Protein 3A2A (pdb70)

CATH classification: 1.20.5.170

Sequence (164 aa):
RQLLRLKQMNVQLAAKIQHLEFSCSEKEQEIERLNKLLRQHRQLLRLKQMNVQLAAKIQHLEFSCSEKEQEIERLNKLLRQHRQLLRLKQMNVQLAAKIQHLEFSCSEKEQEIERLNKLLRQHRQLLRLKQMNVQLAAKIQHLEFSCSEKEQEIERLNKLLRQH

InterPro domains:
  IPR005821 Ion transport domain [PF00520] (100-216)
  IPR027359 Voltage-dependent channel domain superfamily [G3DSA:1.20.120.350] (91-218)
  IPR031844 Voltage-gated hydrogen channel 1, C-terminal membrane-localisation domain [PF16799] (226-273)
  IPR031846 Voltage-gated hydrogen channel 1 [PTHR46480] (21-272)

Structure (mmCIF, N/CA/C/O backbone):
data_3A2A
#
_entry.id   3A2A
#
_cell.length_a   37.650
_cell.length_b   37.650
_cell.length_c   137.040
_cell.angle_alpha   90.00
_cell.angle_beta   90.00
_cell.angle_gamma   90.00
#
_symmetry.space_group_name_H-M   'P 43'
#
loop_
_entity.id
_entity.type
_entity.pdbx_description
1 polymer 'Voltage-gated hydrogen channel 1'
2 non-polymer 'CHLORIDE ION'
3 water water
#
loop_
_atom_site.group_PDB
_atom_site.id
_atom_site.type_symbol
_atom_site.label_atom_id
_atom_site.label_alt_id
_atom_site.label_comp_id
_atom_site.label_asym_id
_atom_site.label_entity_id
_atom_site.label_seq_id
_atom_site.pdbx_PDB_ins_code
_atom_site.Cartn_x
_atom_site.Cartn_y
_atom_site.Cartn_z
_atom_site.occupancy
_atom_site.B_iso_or_equiv
_atom_site.auth_seq_id
_atom_site.auth_comp_id
_atom_site.auth_asym_id
_atom_site.auth_atom_id
_atom_site.pdbx_PDB_model_num
ATOM 1 N N . ARG A 1 11 ? -12.871 -3.614 11.347 1.00 51.17 226 ARG A N 1
ATOM 2 C CA . ARG A 1 11 ? -13.414 -2.370 11.969 1.00 51.31 226 ARG A CA 1
ATOM 3 C C . ARG A 1 11 ? -12.652 -1.107 11.479 1.00 51.40 226 ARG A C 1
ATOM 4 O O . ARG A 1 11 ? -13.227 -0.239 10.774 1.00 50.25 226 ARG A O 1
ATOM 12 N N . GLN A 1 12 ? -11.358 -1.019 11.795 1.00 50.87 227 GLN A N 1
ATOM 13 C CA . GLN A 1 12 ? -10.448 -0.168 10.986 1.00 50.98 227 GLN A CA 1
ATOM 14 C C . GLN A 1 12 ? -10.168 -0.911 9.650 1.00 49.10 227 GLN A C 1
ATOM 15 O O . GLN A 1 12 ? -9.814 -0.291 8.628 1.00 48.20 227 GLN A O 1
ATOM 21 N N . LEU A 1 13 ? -10.302 -2.238 9.695 1.00 46.32 228 LEU A N 1
ATOM 22 C CA . LEU A 1 13 ? -10.188 -3.103 8.527 1.00 46.33 228 LEU A CA 1
ATOM 23 C C . LEU A 1 13 ? -11.400 -3.015 7.546 1.00 45.59 228 LEU A C 1
ATOM 24 O O . LEU A 1 13 ? -11.270 -3.193 6.319 1.00 43.70 228 LEU A O 1
ATOM 29 N N . LEU A 1 14 ? -12.568 -2.820 8.149 1.00 43.90 229 LEU A N 1
ATOM 30 C CA . LEU A 1 14 ? -13.780 -2.543 7.442 1.00 42.09 229 LEU A CA 1
ATOM 31 C C . LEU A 1 14 ? -13.778 -1.121 6.883 1.00 40.74 229 LEU A C 1
ATOM 32 O O . LEU A 1 14 ? -14.391 -0.851 5.823 1.00 36.18 229 LEU A O 1
ATOM 37 N N . ARG A 1 15 ? -13.177 -0.168 7.610 1.00 40.22 230 ARG A N 1
ATOM 38 C CA . ARG A 1 15 ? -13.201 1.200 7.077 1.00 40.46 230 ARG A CA 1
ATOM 39 C C . ARG A 1 15 ? -12.307 1.365 5.877 1.00 39.57 230 ARG A C 1
ATOM 40 O O . ARG A 1 15 ? -12.582 2.170 4.989 1.00 41.53 230 ARG A O 1
ATOM 48 N N . LEU A 1 16 ? -11.276 0.546 5.831 1.00 38.37 231 LEU A N 1
ATOM 49 C CA . LEU A 1 16 ? -10.265 0.624 4.816 1.00 37.01 231 LEU A CA 1
ATOM 50 C C . LEU A 1 16 ? -10.809 -0.196 3.656 1.00 35.82 231 LEU A C 1
ATOM 51 O O . LEU A 1 16 ? -10.499 0.112 2.514 1.00 30.89 231 LEU A O 1
ATOM 56 N N . LYS A 1 17 ? -11.603 -1.230 3.948 1.00 33.56 232 LYS A N 1
ATOM 57 C CA . LYS A 1 17 ? -12.080 -2.160 2.856 1.00 34.00 232 LYS A CA 1
ATOM 58 C C . LYS A 1 17 ? -13.078 -1.375 2.064 1.00 30.90 232 LYS A C 1
ATOM 59 O O . LYS A 1 17 ? -13.117 -1.430 0.853 1.00 33.05 232 LYS A O 1
ATOM 65 N N . GLN A 1 18 ? -13.841 -0.600 2.785 1.00 29.48 233 GLN A N 1
ATOM 66 C CA . GLN A 1 18 ? -14.802 0.269 2.199 1.00 30.02 233 GLN A CA 1
ATOM 67 C C . GLN A 1 18 ? -14.263 1.469 1.344 1.00 30.14 233 GLN A C 1
ATOM 68 O O . GLN A 1 18 ? -14.796 1.735 0.229 1.00 25.43 233 GLN A O 1
ATOM 74 N N . MET A 1 19 ? -13.301 2.218 1.921 1.00 28.24 234 MET A N 1
ATOM 75 C CA . MET A 1 19 ? -12.544 3.215 1.107 1.00 28.59 234 MET A CA 1
ATOM 76 C C . MET A 1 19 ? -12.004 2.571 -0.151 1.00 26.93 234 MET A C 1
ATOM 77 O O . MET A 1 19 ? -12.164 3.105 -1.216 1.00 26.70 234 MET A O 1
ATOM 82 N N . ASN A 1 20 ? -11.401 1.394 -0.045 1.00 26.76 235 ASN A N 1
ATOM 83 C CA . ASN A 1 20 ? -10.883 0.690 -1.214 1.00 26.03 235 ASN A CA 1
ATOM 84 C C . ASN A 1 20 ? -11.936 0.380 -2.264 1.00 25.62 235 ASN A C 1
ATOM 85 O O . ASN A 1 20 ? -11.679 0.444 -3.488 1.00 25.06 235 ASN A O 1
ATOM 90 N N . VAL A 1 21 ? -13.122 -0.042 -1.800 1.00 25.71 236 VAL A N 1
ATOM 91 C CA . VAL A 1 21 ? -14.245 -0.326 -2.740 1.00 23.23 236 VAL A CA 1
ATOM 92 C C . VAL A 1 21 ? -14.629 0.943 -3.485 1.00 22.68 236 VAL A C 1
ATOM 93 O O . VAL A 1 21 ? -14.868 0.939 -4.704 1.00 23.05 236 VAL A O 1
ATOM 97 N N . GLN A 1 22 ? -14.682 2.038 -2.784 1.00 21.22 237 GLN A N 1
ATOM 98 C CA . GLN A 1 22 ? -15.016 3.276 -3.390 1.00 24.09 237 GLN A CA 1
ATOM 99 C C . GLN A 1 22 ? -14.020 3.766 -4.444 1.00 22.97 237 GLN A C 1
ATOM 100 O O . GLN A 1 22 ? -14.457 4.213 -5.530 1.00 22.46 237 GLN A O 1
ATOM 106 N N . LEU A 1 23 ? -12.742 3.634 -4.163 1.00 20.19 238 LEU A N 1
ATOM 107 C CA . LEU A 1 23 ? -11.674 3.923 -5.128 1.00 24.06 238 LEU A CA 1
ATOM 108 C C . LEU A 1 23 ? -11.754 3.020 -6.383 1.00 24.07 238 LEU A C 1
ATOM 109 O O . LEU A 1 23 ? -11.656 3.529 -7.483 1.00 21.91 238 LEU A O 1
ATOM 114 N N . ALA A 1 24 ? -11.949 1.700 -6.196 1.00 23.69 239 ALA A N 1
ATOM 115 C CA . ALA A 1 24 ? -12.088 0.789 -7.316 1.00 23.79 239 ALA A CA 1
ATOM 116 C C . ALA A 1 24 ? -13.319 1.151 -8.207 1.00 25.22 239 ALA A C 1
ATOM 117 O O . ALA A 1 24 ? -13.222 1.015 -9.436 1.00 26.18 239 ALA A O 1
ATOM 119 N N . ALA A 1 25 ? -14.418 1.568 -7.595 1.00 23.51 240 ALA A N 1
ATOM 120 C CA . ALA A 1 25 ? -15.636 2.074 -8.300 1.00 25.54 240 ALA A CA 1
ATOM 121 C C . ALA A 1 25 ? -15.291 3.359 -9.078 1.00 25.51 240 ALA A C 1
ATOM 122 O O . ALA A 1 25 ? -15.765 3.525 -10.178 1.00 24.69 240 ALA A O 1
ATOM 124 N N . LYS A 1 26 ? -14.480 4.230 -8.496 1.00 23.47 241 LYS A N 1
ATOM 125 C CA . LYS A 1 26 ? -14.120 5.493 -9.169 1.00 24.16 241 LYS A CA 1
ATOM 126 C C . LYS A 1 26 ? -13.288 5.202 -10.368 1.00 23.95 241 LYS A C 1
ATOM 127 O O . LYS A 1 26 ? -13.484 5.807 -11.433 1.00 25.55 241 LYS A O 1
ATOM 133 N N . ILE A 1 27 ? -12.344 4.320 -10.206 1.00 22.48 242 ILE A N 1
ATOM 134 C CA . ILE A 1 27 ? -11.540 3.780 -11.262 1.00 24.53 242 ILE A CA 1
ATOM 135 C C . ILE A 1 27 ? -12.413 3.232 -12.412 1.00 26.96 242 ILE A C 1
ATOM 136 O O . ILE A 1 27 ? -12.141 3.531 -13.596 1.00 25.23 242 ILE A O 1
ATOM 141 N N . GLN A 1 28 ? -13.455 2.473 -12.095 1.00 27.10 243 GLN A N 1
ATOM 142 C CA . GLN A 1 28 ? -14.311 1.932 -13.176 1.00 27.12 243 GLN A CA 1
ATOM 143 C C . GLN A 1 28 ? -14.972 3.039 -13.927 1.00 26.62 243 GLN A C 1
ATOM 144 O O . GLN A 1 28 ? -14.947 3.034 -15.219 1.00 27.05 243 GLN A O 1
ATOM 150 N N . HIS A 1 29 ? -15.513 3.990 -13.176 1.00 23.97 244 HIS A N 1
ATOM 151 C CA . HIS A 1 29 ? -16.060 5.197 -13.706 1.00 25.62 244 HIS A CA 1
ATOM 152 C C . HIS A 1 29 ? -15.110 6.029 -14.591 1.00 27.72 244 HIS A C 1
ATOM 153 O O . HIS A 1 29 ? -15.506 6.458 -15.725 1.00 25.02 244 HIS A O 1
ATOM 160 N N . LEU A 1 30 ? -13.895 6.272 -14.121 1.00 24.57 245 LEU A N 1
ATOM 161 C CA . LEU A 1 30 ? -12.932 7.064 -14.860 1.00 24.16 245 LEU A CA 1
ATOM 162 C C . LEU A 1 30 ? -12.517 6.330 -16.180 1.00 24.15 245 LEU A C 1
ATOM 163 O O . LEU A 1 30 ? -12.200 7.015 -17.202 1.00 24.31 245 LEU A O 1
ATOM 168 N N . GLU A 1 31 ? -12.397 5.000 -16.125 1.00 23.65 246 GLU A N 1
ATOM 169 C CA . GLU A 1 31 ? -12.024 4.225 -17.273 1.00 24.75 246 GLU A CA 1
ATOM 170 C C . GLU A 1 31 ? -13.062 4.365 -18.418 1.00 25.82 246 GLU A C 1
ATOM 171 O O . GLU A 1 31 ? -12.638 4.618 -19.546 1.00 21.72 246 GLU A O 1
ATOM 177 N N . PHE A 1 32 ? -14.375 4.285 -18.115 1.00 23.58 247 PHE A N 1
ATOM 178 C CA . PHE A 1 32 ? -15.406 4.669 -19.105 1.00 25.81 247 PHE A CA 1
ATOM 179 C C . PHE A 1 32 ? -15.343 6.109 -19.558 1.00 26.31 247 PHE A C 1
ATOM 180 O O . PHE A 1 32 ? -15.434 6.420 -20.722 1.00 25.34 247 PHE A O 1
ATOM 188 N N . SER A 1 33 ? -15.225 7.030 -18.622 1.00 27.23 248 SER A N 1
ATOM 189 C CA . SER A 1 33 ? -15.222 8.428 -19.027 1.00 27.41 248 SER A CA 1
ATOM 190 C C . SER A 1 33 ? -14.030 8.839 -19.931 1.00 25.32 248 SER A C 1
ATOM 191 O O . SER A 1 33 ? -14.190 9.621 -20.911 1.00 23.28 248 SER A O 1
ATOM 194 N N . CYS A 1 34 ? -12.845 8.278 -19.642 1.00 23.54 249 CYS A N 1
ATOM 195 C CA . CYS A 1 34 ? -11.675 8.492 -20.475 1.00 24.66 249 CYS A CA 1
ATOM 196 C C . CYS A 1 34 ? -11.844 7.817 -21.878 1.00 24.10 249 CYS A C 1
ATOM 197 O O . CYS A 1 34 ? -11.450 8.410 -22.900 1.00 21.74 249 CYS A O 1
ATOM 200 N N . SER A 1 35 ? -12.449 6.614 -21.917 1.00 23.48 250 SER A N 1
ATOM 201 C CA . SER A 1 35 ? -12.788 5.988 -23.189 1.00 24.57 250 SER A CA 1
ATOM 202 C C . SER A 1 35 ? -13.795 6.795 -23.984 1.00 23.87 250 SER A C 1
ATOM 203 O O . SER A 1 35 ? -13.663 6.871 -25.187 1.00 21.80 250 SER A O 1
ATOM 206 N N . GLU A 1 36 ? -14.815 7.359 -23.333 1.00 23.03 251 GLU A N 1
ATOM 207 C CA . GLU A 1 36 ? -15.755 8.157 -24.109 1.00 25.24 251 GLU A CA 1
ATOM 208 C C . GLU A 1 36 ? -15.121 9.412 -24.681 1.00 23.37 251 GLU A C 1
ATOM 209 O O . GLU A 1 36 ? -15.474 9.812 -25.787 1.00 22.79 251 GLU A O 1
ATOM 215 N N . LYS A 1 37 ? -14.269 10.085 -23.897 1.00 21.46 252 LYS A N 1
ATOM 216 C CA . LYS A 1 37 ? -13.559 11.289 -24.317 1.00 20.92 252 LYS A CA 1
ATOM 217 C C . LYS A 1 37 ? -12.744 10.883 -25.566 1.00 21.83 252 LYS A C 1
ATOM 218 O O . LYS A 1 37 ? -12.640 11.644 -26.532 1.00 20.23 252 LYS A O 1
ATOM 224 N N . GLU A 1 38 ? -12.125 9.706 -25.508 1.00 21.82 253 GLU A N 1
ATOM 225 C CA . GLU A 1 38 ? -11.301 9.271 -26.601 1.00 22.48 253 GLU A CA 1
ATOM 226 C C . GLU A 1 38 ? -12.194 9.083 -27.881 1.00 24.10 253 GLU A C 1
ATOM 227 O O . GLU A 1 38 ? -11.787 9.451 -28.987 1.00 19.50 253 GLU A O 1
ATOM 233 N N . GLN A 1 39 ? -13.386 8.532 -27.703 1.00 25.08 254 GLN A N 1
ATOM 234 C CA . GLN A 1 39 ? -14.325 8.376 -28.847 1.00 26.27 254 GLN A CA 1
ATOM 235 C C . GLN A 1 39 ? -14.796 9.707 -29.394 1.00 26.18 254 GLN A C 1
ATOM 236 O O . GLN A 1 39 ? -14.895 9.843 -30.630 1.00 25.49 254 GLN A O 1
ATOM 242 N N . GLU A 1 40 ? -15.103 10.691 -28.545 1.00 23.13 255 GLU A N 1
ATOM 243 C CA . GLU A 1 40 ? -15.408 12.021 -29.010 1.00 21.78 255 GLU A CA 1
ATOM 244 C C . GLU A 1 40 ? -14.201 12.717 -29.780 1.00 21.67 255 GLU A C 1
ATOM 245 O O . GLU A 1 40 ? -14.402 13.433 -30.756 1.00 20.69 255 GLU A O 1
ATOM 251 N N . ILE A 1 41 ? -12.975 12.518 -29.315 1.00 20.24 256 ILE A N 1
ATOM 252 C CA . ILE A 1 41 ? -11.809 13.146 -29.950 1.00 20.08 256 ILE A CA 1
ATOM 253 C C . ILE A 1 41 ? -11.755 12.591 -31.358 1.00 21.13 256 ILE A C 1
ATOM 254 O O . ILE A 1 41 ? -11.527 13.325 -32.275 1.00 20.38 256 ILE A O 1
ATOM 259 N N . GLU A 1 42 ? -11.849 11.266 -31.498 1.00 21.70 257 GLU A N 1
ATOM 260 C CA . GLU A 1 42 ? -11.771 10.632 -32.863 1.00 22.11 257 GLU A CA 1
ATOM 261 C C . GLU A 1 42 ? -12.872 11.176 -33.815 1.00 23.34 257 GLU A C 1
ATOM 262 O O . GLU A 1 42 ? -12.616 11.345 -35.020 1.00 22.36 257 GLU A O 1
ATOM 268 N N . ARG A 1 43 ? -14.045 11.488 -33.257 1.00 22.03 258 ARG A N 1
ATOM 269 C CA . ARG A 1 43 ? -15.198 12.058 -34.020 1.00 24.52 258 ARG A CA 1
ATOM 270 C C . ARG A 1 43 ? -14.984 13.494 -34.402 1.00 22.22 258 ARG A C 1
ATOM 271 O O . ARG A 1 43 ? -15.255 13.875 -35.564 1.00 23.13 258 ARG A O 1
ATOM 279 N N . LEU A 1 44 ? -14.461 14.302 -33.460 1.00 20.60 259 LEU A N 1
ATOM 280 C CA . LEU A 1 44 ? -14.070 15.704 -33.757 1.00 19.81 259 LEU A CA 1
ATOM 281 C C . LEU A 1 44 ? -12.863 15.742 -34.822 1.00 22.21 259 LEU A C 1
ATOM 282 O O . LEU A 1 44 ? -12.836 16.572 -35.722 1.00 21.69 259 LEU A O 1
ATOM 287 N N . ASN A 1 45 ? -11.870 14.879 -34.664 1.00 20.96 260 ASN A N 1
ATOM 288 C CA . ASN A 1 45 ? -10.759 14.794 -35.645 1.00 23.06 260 ASN A CA 1
ATOM 289 C C . ASN A 1 45 ? -11.288 14.330 -36.999 1.00 23.28 260 ASN A C 1
ATOM 290 O O . ASN A 1 45 ? -10.819 14.796 -38.030 1.00 25.19 260 ASN A O 1
ATOM 295 N N . LYS A 1 46 ? -12.218 13.399 -37.026 1.00 24.91 261 LYS A N 1
ATOM 296 C CA . LYS A 1 46 ? -12.774 12.946 -38.282 1.00 28.80 261 LYS A CA 1
ATOM 297 C C . LYS A 1 46 ? -13.440 14.123 -39.047 1.00 28.92 261 LYS A C 1
ATOM 298 O O . LYS A 1 46 ? -13.286 14.192 -40.304 1.00 28.66 261 LYS A O 1
ATOM 304 N N . LEU A 1 47 ? -14.192 14.963 -38.320 1.00 27.23 262 LEU A N 1
ATOM 305 C CA . LEU A 1 47 ? -14.802 16.192 -38.882 1.00 29.66 262 LEU A CA 1
ATOM 306 C C . LEU A 1 47 ? -13.745 17.166 -39.388 1.00 30.23 262 LEU A C 1
ATOM 307 O O . LEU A 1 47 ? -13.869 17.734 -40.475 1.00 31.48 262 LEU A O 1
ATOM 312 N N . LEU A 1 48 ? -12.729 17.387 -38.594 1.00 30.29 263 LEU A N 1
ATOM 313 C CA . LEU A 1 48 ? -11.635 18.231 -38.984 1.00 33.33 263 LEU A CA 1
ATOM 314 C C . LEU A 1 48 ? -10.946 17.716 -40.258 1.00 34.76 263 LEU A C 1
ATOM 315 O O . LEU A 1 48 ? -10.619 18.517 -41.158 1.00 34.35 263 LEU A O 1
ATOM 320 N N . ARG A 1 49 ? -10.735 16.413 -40.343 1.00 35.87 264 ARG A N 1
ATOM 321 C CA . ARG A 1 49 ? -9.978 15.847 -41.452 1.00 38.36 264 ARG A CA 1
ATOM 322 C C . ARG A 1 49 ? -10.828 15.960 -42.685 1.00 42.47 264 ARG A C 1
ATOM 323 O O . ARG A 1 49 ? -10.330 16.470 -43.714 1.00 43.67 264 ARG A O 1
ATOM 331 N N . GLN A 1 50 ? -12.091 15.522 -42.607 1.00 45.99 265 GLN A N 1
ATOM 332 C CA . GLN A 1 50 ? -13.107 15.730 -43.716 1.00 49.28 265 GLN A CA 1
ATOM 333 C C . GLN A 1 50 ? -13.222 17.172 -44.304 1.00 52.40 265 GLN A C 1
ATOM 334 O O . GLN A 1 50 ? -13.583 17.340 -45.484 1.00 54.95 265 GLN A O 1
ATOM 340 N N . HIS A 1 51 ? -12.930 18.201 -43.489 1.00 54.99 266 HIS A N 1
ATOM 341 C CA . HIS A 1 51 ? -13.135 19.618 -43.854 1.00 56.00 266 HIS A CA 1
ATOM 342 C C . HIS A 1 51 ? -11.895 20.375 -44.354 1.00 56.60 266 HIS A C 1
ATOM 343 O O . HIS A 1 51 ? -10.819 20.395 -43.716 1.00 56.51 266 HIS A O 1
ATOM 350 N N . ARG B 1 11 ? -1.209 -6.487 9.381 1.00 59.98 226 ARG B N 1
ATOM 351 C CA . ARG B 1 11 ? -0.774 -7.449 8.332 1.00 60.79 226 ARG B CA 1
ATOM 352 C C . ARG B 1 11 ? -1.779 -7.360 7.215 1.00 60.55 226 ARG B C 1
ATOM 353 O O . ARG B 1 11 ? -1.405 -7.185 6.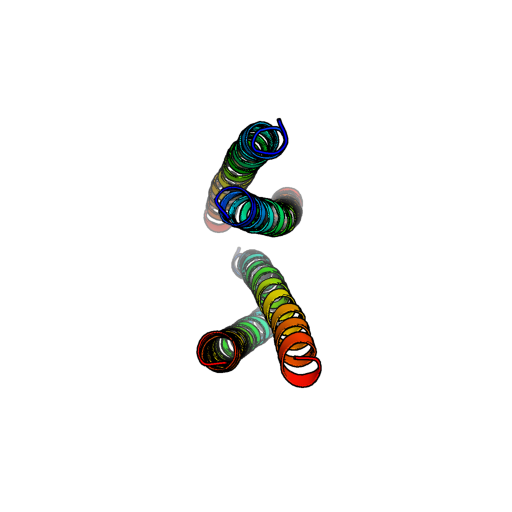062 1.00 60.77 226 ARG B O 1
ATOM 361 N N . GLN B 1 12 ? -3.058 -7.483 7.550 1.00 59.49 227 GLN B N 1
ATOM 362 C CA . GLN B 1 12 ? -4.110 -7.357 6.530 1.00 58.73 227 GLN B CA 1
ATOM 363 C C . GLN B 1 12 ? -4.530 -5.896 6.392 1.00 57.49 227 GLN B C 1
ATOM 364 O O . GLN B 1 12 ? -5.016 -5.481 5.355 1.00 57.68 227 GLN B O 1
ATOM 370 N N . LEU B 1 13 ? -4.339 -5.113 7.442 1.00 55.07 228 LEU B N 1
ATOM 371 C CA . LEU B 1 13 ? -4.692 -3.739 7.378 1.00 54.04 228 LEU B CA 1
ATOM 372 C C . LEU B 1 13 ? -3.769 -2.992 6.381 1.00 53.66 228 LEU B C 1
ATOM 373 O O . LEU B 1 13 ? -3.809 -1.779 6.276 1.00 53.08 228 LEU B O 1
ATOM 378 N N . LEU B 1 14 ? -2.973 -3.700 5.609 1.00 53.09 229 LEU B N 1
ATOM 379 C CA . LEU B 1 14 ? -1.966 -2.947 4.879 1.00 52.07 229 LEU B CA 1
ATOM 380 C C . LEU B 1 14 ? -1.171 -3.563 3.778 1.00 50.85 229 LEU B C 1
ATOM 381 O O . LEU B 1 14 ? -0.343 -2.830 3.233 1.00 51.40 229 LEU B O 1
ATOM 386 N N . ARG B 1 15 ? -1.397 -4.791 3.304 1.00 50.18 230 ARG B N 1
ATOM 387 C CA . ARG B 1 15 ? -2.525 -5.222 2.489 1.00 48.68 230 ARG B CA 1
ATOM 388 C C . ARG B 1 15 ? -3.438 -4.091 2.019 1.00 45.86 230 ARG B C 1
ATOM 389 O O . ARG B 1 15 ? -3.286 -3.657 0.859 1.00 44.90 230 ARG B O 1
ATOM 397 N N . LEU B 1 16 ? -4.369 -3.676 2.889 1.00 42.15 231 LEU B N 1
ATOM 398 C CA . LEU B 1 16 ? -5.428 -2.743 2.519 1.00 40.91 231 LEU B CA 1
ATOM 399 C C . LEU B 1 16 ? -4.851 -1.345 2.333 1.00 39.41 231 LEU B C 1
ATOM 400 O O . LEU B 1 16 ? -5.249 -0.631 1.424 1.00 38.57 231 LEU B O 1
ATOM 405 N N . LYS B 1 17 ? -3.946 -0.947 3.221 1.00 36.77 232 LYS B N 1
A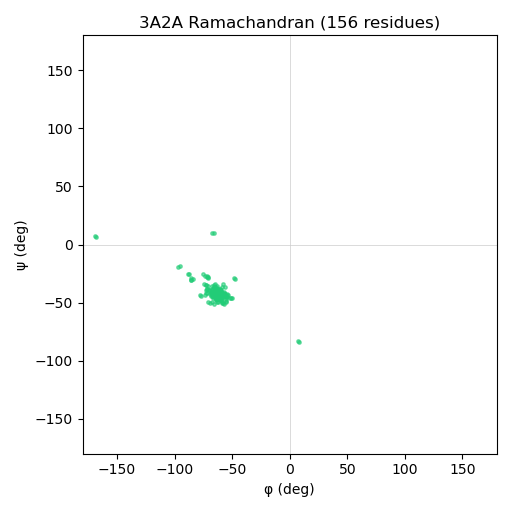TOM 406 C CA . LYS B 1 17 ? -3.224 0.280 3.085 1.00 35.55 232 LYS B CA 1
ATOM 407 C C . LYS B 1 17 ? -2.429 0.309 1.775 1.00 34.23 232 LYS B C 1
ATOM 408 O O . LYS B 1 17 ? -2.515 1.272 1.011 1.00 34.57 232 LYS B O 1
ATOM 414 N N . GLN B 1 18 ? -1.669 -0.736 1.512 1.00 30.76 233 GLN B N 1
ATOM 415 C CA . GLN B 1 18 ? -0.970 -0.832 0.281 1.00 30.90 233 GLN B CA 1
ATOM 416 C C . GLN B 1 18 ? -1.903 -0.704 -0.974 1.00 30.82 233 GLN B C 1
ATOM 417 O O . GLN B 1 18 ? -1.598 -0.007 -2.009 1.00 28.77 233 GLN B O 1
ATOM 423 N N . MET B 1 19 ? -3.015 -1.413 -0.902 1.00 30.54 234 MET B N 1
ATOM 424 C CA . MET B 1 19 ? -3.902 -1.442 -2.029 1.00 29.96 234 MET B CA 1
ATOM 425 C C . MET B 1 19 ? -4.523 -0.077 -2.218 1.00 27.81 234 MET B C 1
ATOM 426 O O . MET B 1 19 ? -4.778 0.314 -3.357 1.00 25.92 234 MET B O 1
ATOM 431 N N . ASN B 1 20 ? -4.801 0.629 -1.120 1.00 27.17 235 ASN B N 1
ATOM 432 C CA . ASN B 1 20 ? -5.357 1.940 -1.150 1.00 26.13 235 ASN B CA 1
ATOM 433 C C . ASN B 1 20 ? -4.422 2.994 -1.855 1.00 26.23 235 ASN B C 1
ATOM 434 O O . ASN B 1 20 ? -4.833 3.880 -2.643 1.00 22.16 235 ASN B O 1
ATOM 439 N N . VAL B 1 21 ? -3.146 2.835 -1.577 1.00 24.84 236 VAL B N 1
ATOM 440 C CA . VAL B 1 21 ? -2.086 3.580 -2.315 1.00 23.83 236 VAL B CA 1
ATOM 441 C C . VAL B 1 21 ? -2.044 3.271 -3.789 1.00 24.14 236 VAL B C 1
ATOM 442 O O . VAL B 1 21 ? -2.005 4.214 -4.639 1.00 24.14 236 VAL B O 1
ATOM 446 N N . GLN B 1 22 ? -2.186 2.006 -4.141 1.00 23.96 237 GLN B N 1
ATOM 447 C CA . GLN B 1 22 ? -2.177 1.624 -5.518 1.00 24.68 237 GLN B CA 1
ATOM 448 C C . GLN B 1 22 ? -3.395 2.164 -6.289 1.00 26.06 237 GLN B C 1
ATOM 449 O O . GLN B 1 22 ? -3.231 2.539 -7.471 1.00 25.27 237 GLN B O 1
ATOM 455 N N . LEU B 1 23 ? -4.576 2.080 -5.673 1.00 24.59 238 LEU B N 1
ATOM 456 C CA . LEU B 1 23 ? -5.804 2.533 -6.303 1.00 24.18 238 LEU B CA 1
ATOM 457 C C . LEU B 1 23 ? -5.783 4.054 -6.435 1.00 22.84 238 LEU B C 1
ATOM 458 O O . LEU B 1 23 ? -6.190 4.611 -7.433 1.00 19.69 238 LEU B O 1
ATOM 463 N N . ALA B 1 24 ? -5.316 4.731 -5.403 1.00 20.35 239 ALA B N 1
ATOM 464 C CA . ALA B 1 24 ? -5.281 6.189 -5.449 1.00 22.65 239 ALA B CA 1
ATOM 465 C C . ALA B 1 24 ? -4.332 6.624 -6.567 1.00 23.73 239 ALA B C 1
ATOM 466 O O . ALA B 1 24 ? -4.621 7.580 -7.224 1.00 23.90 239 ALA B O 1
ATOM 468 N N . ALA B 1 25 ? -3.250 5.888 -6.778 1.00 24.37 240 ALA B N 1
ATOM 469 C CA . ALA B 1 25 ? -2.264 6.144 -7.845 1.00 24.80 240 ALA B CA 1
ATOM 470 C C . ALA B 1 25 ? -2.881 5.976 -9.269 1.00 25.18 240 ALA B C 1
ATOM 471 O O . ALA B 1 25 ? -2.788 6.882 -10.103 1.00 26.08 240 ALA B O 1
ATOM 473 N N . LYS B 1 26 ? -3.602 4.879 -9.491 1.00 25.20 241 LYS B N 1
ATOM 474 C CA . LYS B 1 26 ? -4.359 4.657 -10.715 1.00 24.04 241 LYS B CA 1
ATOM 475 C C . LYS B 1 26 ? -5.427 5.751 -10.973 1.00 23.48 241 LYS B C 1
ATOM 476 O O . LYS B 1 26 ? -5.567 6.205 -12.127 1.00 20.25 241 LYS B O 1
ATOM 482 N N . ILE B 1 27 ? -6.156 6.183 -9.919 1.00 21.78 242 ILE B N 1
ATOM 483 C CA . ILE B 1 27 ? -7.074 7.298 -10.029 1.00 23.15 242 ILE B CA 1
ATOM 484 C C . ILE B 1 27 ? -6.365 8.591 -10.494 1.00 24.64 242 ILE B C 1
ATOM 485 O O . ILE B 1 27 ? -6.823 9.283 -11.428 1.00 22.04 242 ILE B O 1
ATOM 490 N N . GLN B 1 28 ? -5.259 8.944 -9.823 1.00 23.65 243 GLN B N 1
ATOM 491 C CA . GLN B 1 28 ? -4.463 10.130 -10.273 1.00 27.66 243 GLN B CA 1
ATOM 492 C C . GLN B 1 28 ? -4.023 10.063 -11.755 1.00 25.20 243 GLN B C 1
ATOM 493 O O . GLN B 1 28 ? -4.095 11.079 -12.506 1.00 26.08 243 GLN B O 1
ATOM 499 N N . HIS B 1 29 ? -3.572 8.894 -12.189 1.00 23.65 244 HIS B N 1
ATOM 500 C CA . HIS B 1 29 ? -3.211 8.711 -13.577 1.00 26.59 244 HIS B CA 1
ATOM 501 C C . HIS B 1 29 ? -4.414 8.882 -14.562 1.00 25.26 244 HIS B C 1
ATOM 502 O O . HIS B 1 29 ? -4.276 9.529 -15.622 1.00 20.91 244 HIS B O 1
ATOM 509 N N . LEU B 1 30 ? -5.557 8.268 -14.201 1.00 23.60 245 LEU B N 1
ATOM 510 C CA . LEU B 1 30 ? -6.764 8.352 -15.001 1.00 23.92 245 LEU B CA 1
ATOM 511 C C . LEU B 1 30 ? -7.335 9.761 -15.019 1.00 23.51 245 LEU B C 1
ATOM 512 O O . LEU B 1 30 ? -7.739 10.256 -16.079 1.00 23.80 245 LEU B O 1
ATOM 517 N N . GLU B 1 31 ? -7.373 10.447 -13.885 1.00 23.72 246 GLU B N 1
ATOM 518 C CA . GLU B 1 31 ? -7.798 11.854 -13.850 1.00 25.30 246 GLU B CA 1
ATOM 519 C C . GLU B 1 31 ? -6.956 12.767 -14.759 1.00 25.87 246 GLU B C 1
ATOM 520 O O . GLU B 1 31 ? -7.507 13.681 -15.419 1.00 24.12 246 GLU B O 1
ATOM 526 N N . PHE B 1 32 ? -5.637 12.556 -14.758 1.00 24.85 247 PHE B N 1
ATOM 527 C CA . PHE B 1 32 ? -4.765 13.255 -15.721 1.00 25.17 247 PHE B CA 1
ATOM 528 C C . PHE B 1 32 ? -5.036 12.914 -17.229 1.00 24.04 247 PHE B C 1
ATOM 529 O O . PHE B 1 32 ? -5.100 13.816 -18.063 1.00 23.36 247 PHE B O 1
ATOM 537 N N . SER B 1 33 ? -5.170 11.628 -17.553 1.00 22.51 248 SER B N 1
ATOM 538 C CA . SER B 1 33 ? -5.482 11.189 -18.895 1.00 25.40 248 SER B CA 1
ATOM 539 C C . SER B 1 33 ? -6.846 11.782 -19.310 1.00 24.84 248 SER B C 1
ATOM 540 O O . SER B 1 33 ? -6.996 12.303 -20.421 1.00 25.22 248 SER B O 1
ATOM 543 N N . CYS B 1 34 ? -7.813 11.821 -18.393 1.00 24.89 249 CYS B N 1
ATOM 544 C CA . CYS B 1 34 ? -9.129 12.407 -18.686 1.00 25.98 249 CYS B CA 1
ATOM 545 C C . CYS B 1 34 ? -9.042 13.904 -18.943 1.00 26.49 249 CYS B C 1
ATOM 546 O O . CYS B 1 34 ? -9.752 14.469 -19.805 1.00 24.30 249 CYS B O 1
ATOM 549 N N . SER B 1 35 ? -8.168 14.574 -18.216 1.00 25.97 250 SER B N 1
ATOM 550 C CA . SER B 1 35 ? -8.201 15.986 -18.237 1.00 28.06 250 SER B CA 1
ATOM 551 C C . SER B 1 35 ? -7.394 16.445 -19.453 1.00 26.72 250 SER B C 1
ATOM 552 O O . SER B 1 35 ? -7.734 17.459 -20.066 1.00 26.80 250 SER B O 1
ATOM 555 N N . GLU B 1 36 ? -6.396 15.651 -19.844 1.00 26.74 251 GLU B N 1
ATOM 556 C CA . GLU B 1 36 ? -5.645 15.805 -21.089 1.00 25.71 251 GLU B CA 1
ATOM 557 C C . GLU B 1 36 ? -6.660 15.720 -22.271 1.00 26.07 251 GLU B C 1
ATOM 558 O O . GLU B 1 36 ? -6.596 16.500 -23.234 1.00 22.74 251 GLU B O 1
ATOM 564 N N . LYS B 1 37 ? -7.534 14.722 -22.229 1.00 23.31 252 LYS B N 1
ATOM 565 C CA . LYS B 1 37 ? -8.452 14.519 -23.330 1.00 24.37 252 LYS B CA 1
ATOM 566 C C . LYS B 1 37 ? -9.505 15.625 -23.384 1.00 26.17 252 LYS B C 1
ATOM 567 O O . LYS B 1 37 ? -9.953 16.019 -24.498 1.00 25.60 252 LYS B O 1
ATOM 573 N N . GLU B 1 38 ? -9.980 16.041 -22.212 1.00 25.37 253 GLU B N 1
ATOM 574 C CA . GLU B 1 38 ? -10.918 17.154 -22.167 1.00 28.92 253 GLU B CA 1
ATOM 575 C C . GLU B 1 38 ? -10.343 18.453 -22.710 1.00 28.87 253 GLU B C 1
ATOM 576 O O . GLU B 1 38 ? -11.007 19.217 -23.410 1.00 29.68 253 GLU B O 1
ATOM 582 N N . GLN B 1 39 ? -9.131 18.754 -22.332 1.00 30.47 254 GLN B N 1
ATOM 583 C CA . GLN B 1 39 ? -8.418 19.922 -22.829 1.00 31.57 254 GLN B CA 1
ATOM 584 C C . GLN B 1 39 ? -8.253 19.782 -24.394 1.00 30.41 254 GLN B C 1
ATOM 585 O O . GLN B 1 39 ? -8.447 20.787 -25.144 1.00 29.84 254 GLN B O 1
ATOM 591 N N . GLU B 1 40 ? -7.952 18.588 -24.893 1.00 26.33 255 GLU B N 1
ATOM 592 C CA . GLU B 1 40 ? -7.892 18.329 -26.330 1.00 27.25 255 GLU B CA 1
ATOM 593 C C . GLU B 1 40 ? -9.280 18.517 -27.050 1.00 27.41 255 GLU B C 1
ATOM 594 O O . GLU B 1 40 ? -9.366 19.043 -28.151 1.00 26.13 255 GLU B O 1
ATOM 600 N N . ILE B 1 41 ? -10.331 18.034 -26.438 1.00 24.58 256 ILE B N 1
ATOM 601 C CA . ILE B 1 41 ? -11.677 18.296 -26.943 1.00 25.36 256 ILE B CA 1
ATOM 602 C C . ILE B 1 41 ? -11.972 19.778 -27.069 1.00 24.88 256 ILE B C 1
ATOM 603 O O . ILE B 1 41 ? -12.530 20.179 -28.076 1.00 23.98 256 ILE B O 1
ATOM 608 N N . GLU B 1 42 ? -11.608 20.577 -26.067 1.00 27.47 257 GLU B N 1
ATOM 609 C CA . GLU B 1 42 ? -11.775 22.057 -26.130 1.00 29.51 257 GLU B CA 1
ATOM 610 C C . GLU B 1 42 ? -11.000 22.682 -27.299 1.00 29.67 257 GLU B C 1
ATOM 611 O O . GLU B 1 42 ? -11.473 23.612 -27.980 1.00 29.02 257 GLU B O 1
ATOM 617 N N . ARG B 1 43 ? -9.792 22.171 -27.544 1.00 28.35 258 ARG B N 1
ATOM 618 C CA . ARG B 1 43 ? -9.001 22.606 -28.636 1.00 28.37 258 ARG B CA 1
ATOM 619 C C . ARG B 1 43 ? -9.570 22.248 -29.995 1.00 27.17 258 ARG B C 1
ATOM 620 O O . ARG B 1 43 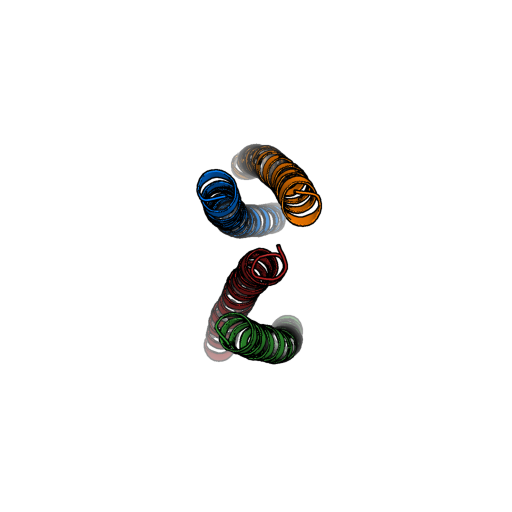? -9.614 23.113 -30.925 1.00 27.33 258 ARG B O 1
ATOM 628 N N . LEU B 1 44 ? -10.051 21.019 -30.144 1.00 25.93 259 LEU B N 1
ATOM 629 C CA . LEU B 1 44 ? -10.688 20.575 -31.431 1.00 24.35 259 LEU B CA 1
ATOM 630 C C . LEU B 1 44 ? -12.001 21.322 -31.707 1.00 26.36 259 LEU B C 1
ATOM 631 O O . LEU B 1 44 ? -12.355 21.654 -32.880 1.00 25.46 259 LEU B O 1
ATOM 636 N N . ASN B 1 45 ? -12.801 21.493 -30.656 1.00 27.71 260 ASN B N 1
ATOM 637 C CA . ASN B 1 45 ? -14.008 22.300 -30.791 1.00 27.95 260 ASN B CA 1
ATOM 638 C C . ASN B 1 45 ? -13.720 23.767 -31.251 1.00 30.33 260 ASN B C 1
ATOM 639 O O . ASN B 1 45 ? -14.401 24.276 -32.169 1.00 29.87 260 ASN B O 1
ATOM 644 N N . LYS B 1 46 ? -12.702 24.407 -30.667 1.00 29.98 261 LYS B N 1
ATOM 645 C CA . LYS B 1 46 ? -12.303 25.783 -31.013 1.00 32.31 261 LYS B CA 1
ATOM 646 C C . LYS B 1 46 ? -11.782 25.902 -32.415 1.00 33.45 261 LYS B C 1
ATOM 647 O O . LYS B 1 46 ? -12.209 26.782 -33.204 1.00 31.79 261 LYS B O 1
ATOM 653 N N . LEU B 1 47 ? -10.930 24.961 -32.767 1.00 32.74 262 LEU B N 1
ATOM 654 C CA . LEU B 1 47 ? -10.521 24.774 -34.137 1.00 34.06 262 LEU B CA 1
ATOM 655 C C . LEU B 1 47 ? -11.652 24.598 -35.164 1.00 34.82 262 LEU B C 1
ATOM 656 O O . LEU B 1 47 ? -11.646 25.139 -36.299 1.00 34.77 262 LEU B O 1
ATOM 661 N N . LEU B 1 48 ? -12.638 23.802 -34.804 1.00 34.66 263 LEU B N 1
ATOM 662 C CA . LEU B 1 48 ? -13.706 23.445 -35.709 1.00 37.41 263 LEU B CA 1
ATOM 663 C C . LEU B 1 48 ? -14.734 24.589 -35.852 1.00 39.58 263 LEU B C 1
ATOM 664 O O . LEU B 1 48 ? -15.262 24.853 -36.940 1.00 40.36 263 LEU B O 1
ATOM 669 N N . ARG B 1 49 ? -15.080 25.196 -34.729 1.00 41.70 264 ARG B N 1
ATOM 670 C CA . ARG B 1 49 ? -16.041 26.271 -34.729 1.00 44.85 264 ARG B CA 1
ATOM 671 C C . ARG B 1 49 ? -15.482 27.571 -35.351 1.00 46.80 264 ARG B C 1
ATOM 672 O O . ARG B 1 49 ? -16.231 28.368 -35.942 1.00 47.38 264 ARG B O 1
ATOM 680 N N . GLN B 1 50 ? -14.172 27.727 -35.255 1.00 48.38 265 GLN B N 1
ATOM 681 C CA . GLN B 1 50 ? -13.418 28.890 -35.726 1.00 52.50 265 GLN B CA 1
ATOM 682 C C . GLN B 1 50 ? -12.788 28.675 -37.159 1.00 53.31 265 GLN B C 1
ATOM 683 O O . GLN B 1 50 ? -12.425 29.648 -37.825 1.00 53.56 265 GLN B O 1
ATOM 689 N N . HIS B 1 51 ? -12.653 27.414 -37.603 1.00 54.46 266 HIS B N 1
ATOM 690 C CA . HIS B 1 51 ? -12.490 27.010 -39.032 1.00 54.81 266 HIS B CA 1
ATOM 691 C C . HIS B 1 51 ? -13.196 25.695 -39.390 1.00 55.40 266 HIS B C 1
ATOM 692 O O . HIS B 1 51 ? -14.080 25.679 -40.286 1.00 56.91 266 HIS B O 1
ATOM 699 N N . ARG C 1 11 ? -31.759 22.471 -45.461 1.00 49.94 226 ARG C N 1
ATOM 700 C CA . ARG C 1 11 ? -32.260 21.203 -46.084 1.00 50.65 226 ARG C CA 1
ATOM 701 C C . ARG C 1 11 ? -31.479 19.960 -45.565 1.00 50.75 226 ARG C C 1
ATOM 702 O O . ARG C 1 11 ? -32.047 19.108 -44.834 1.00 50.13 226 ARG C O 1
ATOM 710 N N . GLN C 1 12 ? -30.186 19.863 -45.895 1.00 50.60 227 GLN C N 1
ATOM 711 C CA . GLN C 1 12 ? -29.275 19.010 -45.093 1.00 51.06 227 GLN C CA 1
ATOM 712 C C . GLN C 1 12 ? -29.011 19.749 -43.755 1.00 49.54 227 GLN C C 1
ATOM 713 O O . GLN C 1 12 ? -28.691 19.129 -42.734 1.00 49.04 227 GLN C O 1
ATOM 719 N N . LEU C 1 13 ? -29.121 21.076 -43.801 1.00 47.33 228 LEU C N 1
ATOM 720 C CA . LEU C 1 13 ? -29.014 21.950 -42.635 1.00 47.56 228 LEU C CA 1
ATOM 721 C C . LEU C 1 13 ? -30.224 21.858 -41.660 1.00 46.64 228 LEU C C 1
ATOM 722 O O . LEU C 1 13 ? -30.103 22.036 -40.430 1.00 45.19 228 LEU C O 1
ATOM 727 N N . LEU C 1 14 ? -31.387 21.663 -42.270 1.00 45.35 229 LEU C N 1
ATOM 728 C CA . LEU C 1 14 ? -32.597 21.403 -41.561 1.00 43.19 229 LEU C CA 1
ATOM 729 C C . LEU C 1 14 ? -32.596 19.980 -41.017 1.00 41.48 229 LEU C C 1
ATOM 730 O O . LEU C 1 14 ? -33.202 19.703 -39.952 1.00 37.52 229 LEU C O 1
ATOM 735 N N . ARG C 1 15 ? -31.994 19.032 -41.746 1.00 40.81 230 ARG C N 1
ATOM 736 C CA . ARG C 1 15 ? -32.046 17.654 -41.218 1.00 41.08 230 ARG C CA 1
ATOM 737 C C . ARG C 1 15 ? -31.155 17.478 -40.004 1.00 39.88 230 ARG C C 1
ATOM 738 O O . ARG C 1 15 ? -31.445 16.661 -39.125 1.00 41.95 230 ARG C O 1
ATOM 746 N N . LEU C 1 16 ? -30.117 18.297 -39.946 1.00 38.61 231 LEU C N 1
ATOM 747 C CA . LEU C 1 16 ? -29.098 18.211 -38.918 1.00 37.24 231 LEU C CA 1
ATOM 748 C C . LEU C 1 16 ? -29.639 19.022 -37.763 1.00 36.17 231 LEU C C 1
ATOM 749 O O . LEU C 1 16 ? -29.329 18.703 -36.616 1.00 31.38 231 LEU C O 1
ATOM 754 N N . LYS C 1 17 ? -30.431 20.058 -38.057 1.00 33.85 232 LYS C N 1
ATOM 755 C CA . LYS C 1 17 ? -30.895 20.993 -36.969 1.00 33.77 232 LYS C CA 1
ATOM 756 C C . LYS C 1 17 ? -31.894 20.201 -36.184 1.00 31.01 232 LYS C C 1
ATOM 757 O O . LYS C 1 17 ? -31.949 20.274 -34.972 1.00 33.44 232 LYS C O 1
ATOM 763 N N . GLN C 1 18 ? -32.662 19.427 -36.910 1.00 29.68 233 GLN C N 1
ATOM 764 C CA . GLN C 1 18 ? -33.616 18.548 -36.315 1.00 30.48 233 GLN C CA 1
ATOM 765 C C . GLN C 1 18 ? -33.077 17.369 -35.447 1.00 30.92 233 GLN C C 1
ATOM 766 O O . GLN C 1 18 ? -33.619 17.101 -34.323 1.00 25.72 233 GLN C O 1
ATOM 772 N N . MET C 1 19 ? -32.124 16.607 -36.026 1.00 28.53 234 MET C N 1
ATOM 773 C CA . MET C 1 19 ? -31.377 15.617 -35.229 1.00 28.82 234 MET C CA 1
ATOM 774 C C . MET C 1 19 ? -30.840 16.258 -33.969 1.00 26.99 234 MET C C 1
ATOM 775 O O . MET C 1 19 ? -30.995 15.713 -32.916 1.00 27.83 234 MET C O 1
ATOM 780 N N . ASN C 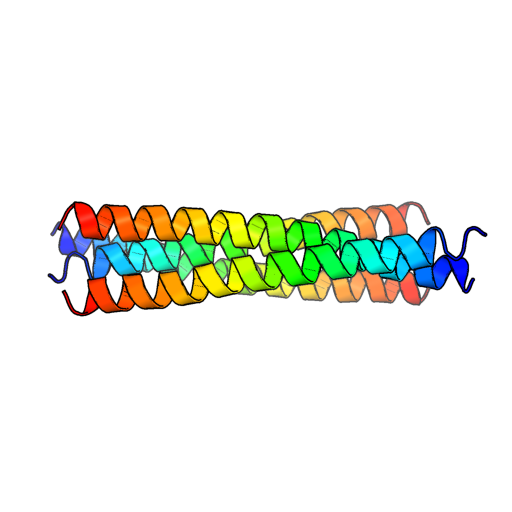1 20 ? -30.247 17.434 -34.058 1.00 26.58 235 ASN C N 1
ATOM 781 C CA . ASN C 1 20 ? -29.709 18.121 -32.906 1.00 25.58 235 ASN C CA 1
ATOM 782 C C . ASN C 1 20 ? -30.751 18.468 -31.856 1.00 25.59 235 ASN C C 1
ATOM 783 O O . ASN C 1 20 ? -30.497 18.387 -30.629 1.00 24.59 235 ASN C O 1
ATOM 788 N N . VAL C 1 21 ? -31.927 18.892 -32.323 1.00 25.07 236 VAL C N 1
ATOM 789 C CA . VAL C 1 21 ? -33.050 19.164 -31.367 1.00 22.85 236 VAL C CA 1
ATOM 790 C C . VAL C 1 21 ? -33.444 17.888 -30.624 1.00 21.75 236 VAL C C 1
ATOM 791 O O . VAL C 1 21 ? -33.681 17.890 -29.410 1.00 22.58 236 VAL C O 1
ATOM 795 N N . GLN C 1 22 ? -33.540 16.797 -31.336 1.00 20.45 237 GLN C N 1
ATOM 796 C CA . GLN C 1 22 ? -33.850 15.542 -30.729 1.00 23.87 237 GLN C CA 1
ATOM 79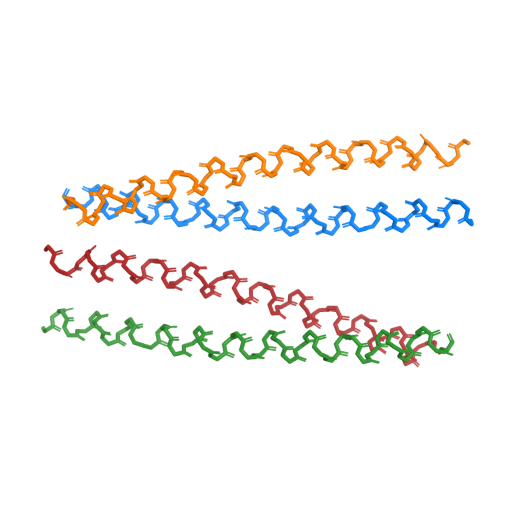7 C C . GLN C 1 22 ? -32.849 15.053 -29.685 1.00 23.06 237 GLN C C 1
ATOM 798 O O . GLN C 1 22 ? -33.278 14.583 -28.607 1.00 22.87 237 GLN C O 1
ATOM 804 N N . LEU C 1 23 ? -31.571 15.220 -29.954 1.00 20.58 238 LEU C N 1
ATOM 805 C CA . LEU C 1 23 ? -30.514 14.897 -28.993 1.00 24.17 238 LEU C CA 1
ATOM 806 C C . LEU C 1 23 ? -30.590 15.808 -27.723 1.00 24.23 238 LEU C C 1
ATOM 807 O O . LEU C 1 23 ? -30.486 15.303 -26.636 1.00 22.02 238 LEU C O 1
ATOM 812 N N . ALA C 1 24 ? -30.745 17.131 -27.908 1.00 24.15 239 ALA C N 1
ATOM 813 C CA . ALA C 1 24 ? -30.910 18.053 -26.789 1.00 24.19 239 ALA C CA 1
ATOM 814 C C . ALA C 1 24 ? -32.147 17.712 -25.911 1.00 25.36 239 ALA C C 1
ATOM 815 O O . ALA C 1 24 ? -32.045 17.842 -24.683 1.00 27.15 239 ALA C O 1
ATOM 817 N N . ALA C 1 25 ? -33.241 17.255 -26.518 1.00 24.31 240 ALA C N 1
ATOM 818 C CA . ALA C 1 25 ? -34.458 16.754 -25.808 1.00 25.82 240 ALA C CA 1
ATOM 819 C C . ALA C 1 25 ? -34.098 15.474 -25.023 1.00 26.54 240 ALA C C 1
ATOM 820 O O . ALA C 1 25 ? -34.577 15.289 -23.935 1.00 24.94 240 ALA C O 1
ATOM 822 N N . LYS C 1 26 ? -33.291 14.601 -25.615 1.00 24.27 241 LYS C N 1
ATOM 823 C CA . LYS C 1 26 ? -32.925 13.335 -24.943 1.00 25.12 241 LYS C CA 1
ATOM 824 C C . LYS C 1 26 ? -32.109 13.625 -23.758 1.00 23.49 241 LYS C C 1
ATOM 825 O O . LYS C 1 26 ? -32.287 12.986 -22.713 1.00 25.82 241 LYS C O 1
ATOM 831 N N . ILE C 1 27 ? -31.178 14.526 -23.913 1.00 22.29 242 ILE C N 1
ATOM 832 C CA . ILE C 1 27 ? -30.369 15.051 -22.852 1.00 24.79 242 ILE C CA 1
ATOM 833 C C . ILE C 1 27 ? -31.229 15.603 -21.706 1.00 27.17 242 ILE C C 1
ATOM 834 O O . ILE C 1 27 ? -30.940 15.312 -20.508 1.00 25.54 242 ILE C O 1
ATOM 839 N N . GLN C 1 28 ? -32.268 16.373 -22.025 1.00 25.99 243 GLN C N 1
ATOM 840 C CA . GLN C 1 28 ? -33.135 16.892 -20.942 1.00 26.84 243 GLN C CA 1
ATOM 841 C C . GLN C 1 28 ? -33.781 15.774 -20.193 1.00 25.80 243 GLN C C 1
ATOM 842 O O . GLN C 1 28 ? -33.768 15.765 -18.902 1.00 27.22 243 GLN C O 1
ATOM 848 N N . HIS C 1 29 ? -34.322 14.830 -20.943 1.00 24.10 244 HIS C N 1
ATOM 849 C CA . HIS C 1 29 ? -34.873 13.640 -20.401 1.00 25.13 244 HIS C CA 1
ATOM 850 C C . HIS C 1 29 ? -33.921 12.820 -19.516 1.00 27.38 244 HIS C C 1
ATOM 851 O O . HIS C 1 29 ? -34.318 12.408 -18.388 1.00 25.59 244 HIS C O 1
ATOM 858 N N . LEU C 1 30 ? -32.709 12.553 -19.991 1.00 24.09 245 LEU C N 1
ATOM 859 C CA . LEU C 1 30 ? -31.749 11.770 -19.241 1.00 24.71 245 LEU C CA 1
ATOM 860 C C . LEU C 1 30 ? -31.334 12.498 -17.923 1.00 24.29 245 LEU C C 1
ATOM 861 O O . LEU C 1 30 ? -31.010 11.822 -16.917 1.00 25.16 245 LEU C O 1
ATOM 866 N N . GLU C 1 31 ? -31.213 13.819 -17.972 1.00 23.51 246 GLU C N 1
ATOM 867 C CA . GLU C 1 31 ? -30.853 14.598 -16.833 1.00 24.99 246 GLU C CA 1
ATOM 868 C C . GLU C 1 31 ? -31.883 14.475 -15.684 1.00 25.59 246 GLU C C 1
ATOM 869 O O . GLU C 1 31 ? -31.461 14.232 -14.558 1.00 22.06 246 GLU C O 1
ATOM 875 N N . PHE C 1 32 ? -33.192 14.557 -15.985 1.00 24.42 247 PHE C N 1
ATOM 876 C CA . PHE C 1 32 ? -34.229 14.177 -15.012 1.00 26.18 247 PHE C CA 1
ATOM 877 C C . PHE C 1 32 ? -34.161 12.737 -14.547 1.00 26.65 247 PHE C C 1
ATOM 878 O O . PHE C 1 32 ? -34.246 12.456 -13.371 1.00 25.87 247 PHE C O 1
ATOM 886 N N . SER C 1 33 ? -34.024 11.798 -15.467 1.00 27.16 248 SER C N 1
ATOM 887 C CA . SER C 1 33 ? -34.054 10.411 -15.067 1.00 26.96 248 SER C CA 1
ATOM 888 C C . SER C 1 33 ? -32.858 10.007 -14.158 1.00 25.92 248 SER C C 1
ATOM 889 O O . SER C 1 33 ? -33.007 9.209 -13.188 1.00 22.86 248 SER C O 1
ATOM 892 N N . CYS C 1 34 ? -31.680 10.587 -14.447 1.00 23.67 249 CYS C N 1
ATOM 893 C CA . CYS C 1 34 ? -30.506 10.353 -13.642 1.00 25.33 249 CYS C CA 1
ATOM 894 C C . CYS C 1 34 ? -30.666 11.022 -12.239 1.00 24.51 249 CYS C C 1
ATOM 895 O O . CYS C 1 34 ? -30.294 10.420 -11.228 1.00 22.33 249 CYS C O 1
ATOM 898 N N . SER C 1 35 ? -31.262 12.238 -12.200 1.00 24.05 250 SER C N 1
ATOM 899 C CA . SER C 1 35 ? -31.614 12.862 -10.916 1.00 24.08 250 SER C CA 1
ATOM 900 C C . SER C 1 35 ? -32.614 12.045 -10.136 1.00 23.73 250 SER C C 1
ATOM 901 O O . SER C 1 35 ? -32.485 11.959 -8.920 1.00 22.53 250 SER C O 1
ATOM 904 N N . GLU C 1 36 ? -33.636 11.493 -10.793 1.00 23.33 251 GLU C N 1
ATOM 905 C CA . GLU C 1 36 ? -34.585 10.683 -10.006 1.00 25.26 251 GLU C CA 1
ATOM 906 C C . GLU C 1 36 ? -33.933 9.442 -9.431 1.00 22.89 251 GLU C C 1
ATOM 907 O O . GLU C 1 36 ? -34.301 9.034 -8.328 1.00 22.86 251 GLU C O 1
ATOM 913 N N . LYS C 1 37 ? -33.096 8.755 -10.224 1.00 20.87 252 LYS C N 1
ATOM 914 C CA . LYS C 1 37 ? -32.388 7.561 -9.806 1.00 20.13 252 LYS C CA 1
ATOM 915 C C . LYS C 1 37 ? -31.577 7.948 -8.546 1.00 20.64 252 LYS C C 1
ATOM 916 O O . LYS C 1 37 ? -31.459 7.171 -7.598 1.00 20.17 252 LYS C O 1
ATOM 922 N N . GLU C 1 38 ? -30.950 9.116 -8.588 1.00 21.70 253 GLU C N 1
ATOM 923 C CA . GLU C 1 38 ? -30.122 9.549 -7.505 1.00 21.45 253 GLU C CA 1
ATOM 924 C C . GLU C 1 38 ? -31.013 9.763 -6.221 1.00 23.99 253 GLU C C 1
ATOM 925 O O . GLU C 1 38 ? -30.620 9.365 -5.104 1.00 19.92 253 GLU C O 1
ATOM 931 N N . GLN C 1 39 ? -32.198 10.323 -6.391 1.00 23.93 254 GLN C N 1
ATOM 932 C CA . GLN C 1 39 ? -33.143 10.461 -5.243 1.00 25.55 254 GLN C CA 1
ATOM 933 C C . GLN C 1 39 ? -33.625 9.118 -4.721 1.00 25.63 254 GLN C C 1
ATOM 934 O O . GLN C 1 39 ? -33.711 8.951 -3.498 1.00 24.99 254 GLN C O 1
ATOM 940 N N . GLU C 1 40 ? -33.932 8.137 -5.586 1.00 23.27 255 GLU C N 1
ATOM 941 C CA . GLU C 1 40 ? -34.220 6.793 -5.121 1.00 21.70 255 GLU C CA 1
ATOM 942 C C . GLU C 1 40 ? -33.010 6.102 -4.346 1.00 21.64 255 GLU C C 1
ATOM 943 O O . GLU C 1 40 ? -33.212 5.368 -3.345 1.00 20.61 255 GLU C O 1
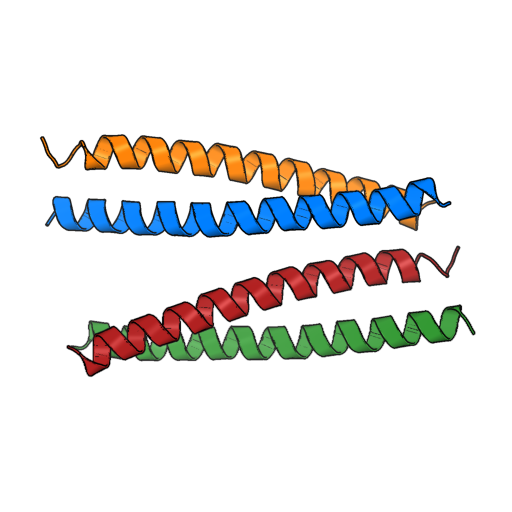ATOM 949 N N . ILE C 1 41 ? -31.793 6.313 -4.804 1.00 19.94 256 ILE C N 1
ATOM 950 C CA . ILE C 1 41 ? -30.627 5.677 -4.174 1.00 19.65 256 ILE C CA 1
ATOM 951 C C . ILE C 1 41 ? -30.578 6.233 -2.761 1.00 21.33 256 ILE C C 1
ATOM 952 O O . ILE C 1 41 ? -30.358 5.492 -1.843 1.00 20.41 256 ILE C O 1
ATOM 957 N N . GLU C 1 42 ? -30.672 7.562 -2.623 1.00 21.45 257 GLU C N 1
ATOM 958 C CA . GLU C 1 42 ? -30.610 8.198 -1.263 1.00 23.02 257 GLU C CA 1
ATOM 959 C C . GLU C 1 42 ? -31.696 7.633 -0.305 1.00 23.98 257 GLU C C 1
ATOM 960 O O . GLU C 1 42 ? -31.436 7.472 0.889 1.00 22.65 257 GLU C O 1
ATOM 966 N N . ARG C 1 43 ? -32.878 7.337 -0.857 1.00 23.31 258 ARG C N 1
ATOM 967 C CA . ARG C 1 43 ? -34.036 6.757 -0.090 1.00 25.08 258 ARG C CA 1
ATOM 968 C C . ARG C 1 43 ? -33.815 5.308 0.282 1.00 22.53 258 ARG C C 1
ATOM 969 O O . ARG C 1 43 ? -34.071 4.910 1.448 1.00 23.57 258 ARG C O 1
ATOM 977 N N . LEU C 1 44 ? -33.265 4.514 -0.647 1.00 20.94 259 LEU C N 1
ATOM 978 C CA . LEU C 1 44 ? -32.881 3.118 -0.372 1.00 20.27 259 LEU C CA 1
ATOM 979 C C . LEU C 1 44 ? -31.673 3.073 0.700 1.00 23.17 259 LEU C C 1
ATOM 980 O O . LEU C 1 44 ? -31.668 2.241 1.610 1.00 21.45 259 LEU C O 1
ATOM 985 N N . ASN C 1 45 ? -30.698 3.952 0.568 1.00 20.42 260 ASN C N 1
ATOM 986 C CA . ASN C 1 45 ? -29.574 4.027 1.524 1.00 23.50 260 ASN C CA 1
ATOM 987 C C . ASN C 1 45 ? -30.090 4.508 2.890 1.00 23.29 260 ASN C C 1
ATOM 988 O O . ASN C 1 45 ? -29.642 4.012 3.899 1.00 25.90 260 ASN C O 1
ATOM 993 N N . LYS C 1 46 ? -31.018 5.429 2.919 1.00 24.86 261 LYS C N 1
ATOM 994 C CA . LYS C 1 46 ? -31.588 5.882 4.187 1.00 28.48 261 LYS C CA 1
ATOM 995 C C . LYS C 1 46 ? -32.242 4.696 4.937 1.00 29.05 261 LYS C C 1
ATOM 996 O O . LYS C 1 46 ? -32.061 4.615 6.189 1.00 29.28 261 LYS C O 1
ATOM 1002 N N . LEU C 1 47 ? -33.015 3.868 4.220 1.00 26.43 262 LEU C N 1
ATOM 1003 C CA . LEU C 1 47 ? -33.613 2.626 4.773 1.00 29.25 262 LEU C CA 1
ATOM 1004 C C . LEU C 1 47 ? -32.548 1.670 5.273 1.00 29.46 262 LEU C C 1
ATOM 1005 O O . LEU C 1 47 ? -32.668 1.087 6.346 1.00 30.62 262 LEU C O 1
ATOM 1010 N N . LEU C 1 48 ? -31.523 1.480 4.481 1.00 29.47 263 LEU C N 1
ATOM 1011 C CA . LEU C 1 48 ? -30.431 0.614 4.842 1.00 32.95 263 LEU C CA 1
ATOM 1012 C C . LEU C 1 48 ? -29.740 1.106 6.110 1.00 34.35 263 LEU C C 1
ATOM 1013 O O . LEU C 1 48 ? -29.427 0.301 6.998 1.00 34.66 263 LEU C O 1
ATOM 1018 N N . ARG C 1 49 ? -29.500 2.402 6.195 1.00 35.77 264 ARG C N 1
ATOM 1019 C CA . ARG C 1 49 ? -28.764 2.959 7.327 1.00 38.02 264 ARG C CA 1
ATOM 1020 C C . ARG C 1 49 ? -29.620 2.845 8.562 1.00 42.04 264 ARG C C 1
ATOM 1021 O O . ARG C 1 49 ? -29.117 2.318 9.582 1.00 43.27 264 ARG C O 1
ATOM 1029 N N . GLN C 1 50 ? -30.879 3.298 8.498 1.00 45.66 265 GLN C N 1
ATOM 1030 C CA . GLN C 1 50 ? -31.896 3.070 9.600 1.00 48.94 265 GLN C CA 1
ATOM 1031 C C . GLN C 1 50 ? -32.012 1.626 10.163 1.00 52.10 265 GLN C C 1
ATOM 1032 O O . GLN C 1 50 ? -32.363 1.443 11.346 1.00 54.59 265 GLN C O 1
ATOM 1038 N N . HIS C 1 51 ? -31.726 0.612 9.328 1.00 54.96 266 HIS C N 1
ATOM 1039 C CA . HIS C 1 51 ? -31.940 -0.818 9.666 1.00 55.95 266 HIS C CA 1
ATOM 1040 C C . HIS C 1 51 ? -30.710 -1.617 10.134 1.00 56.68 266 HIS C C 1
ATOM 1041 O O . HIS C 1 51 ? -29.619 -1.597 9.522 1.00 56.05 266 HIS C O 1
ATOM 1048 N N . ARG D 1 11 ? -20.041 25.403 -43.505 1.00 60.60 226 ARG D N 1
ATOM 1049 C CA . ARG D 1 11 ? -19.595 26.325 -42.431 1.00 61.02 226 ARG D CA 1
ATOM 1050 C C . ARG D 1 11 ? -20.604 26.227 -41.312 1.00 60.70 226 ARG D C 1
ATOM 1051 O O . ARG D 1 11 ? -20.233 26.027 -40.161 1.00 60.81 226 ARG D O 1
ATOM 1059 N N . GLN D 1 12 ? -21.881 26.376 -41.639 1.00 59.88 227 GLN D N 1
ATOM 1060 C CA . GLN D 1 12 ? -22.934 26.219 -40.626 1.00 59.07 227 GLN D CA 1
ATOM 1061 C C . GLN D 1 12 ? -23.363 24.746 -40.515 1.00 57.91 227 GLN D C 1
ATOM 1062 O O . GLN D 1 12 ? -23.847 24.304 -39.482 1.00 57.96 227 GLN D O 1
ATOM 1068 N N . LEU D 1 13 ? -23.181 23.980 -41.581 1.00 55.45 228 LEU D N 1
ATOM 1069 C CA . LEU D 1 13 ? -23.521 22.598 -41.523 1.00 54.08 228 LEU D CA 1
ATOM 1070 C C . LEU D 1 13 ? -22.603 21.844 -40.520 1.00 53.76 228 LEU D C 1
ATOM 1071 O O . LEU D 1 13 ? -22.663 20.623 -40.415 1.00 52.99 228 LEU D O 1
ATOM 1076 N N . LEU D 1 14 ? -21.812 22.553 -39.735 1.00 53.25 229 LEU D N 1
ATOM 1077 C CA . LEU D 1 14 ? -20.808 21.809 -38.978 1.00 52.38 229 LEU D CA 1
ATOM 1078 C C . LEU D 1 14 ? -19.996 22.415 -37.873 1.00 51.48 229 LEU D C 1
ATOM 1079 O O . LEU D 1 14 ? -19.172 21.671 -37.341 1.00 52.17 229 LEU D O 1
ATOM 1084 N N . ARG D 1 15 ? -20.211 23.637 -37.377 1.00 50.78 230 ARG D N 1
ATOM 1085 C CA . ARG D 1 15 ? -21.345 24.061 -36.573 1.00 49.19 230 ARG D CA 1
ATOM 1086 C C . ARG D 1 15 ? -22.273 22.944 -36.117 1.00 46.22 230 ARG D C 1
ATOM 1087 O O . ARG D 1 15 ? -22.106 22.488 -34.970 1.00 45.43 230 ARG D O 1
ATOM 1095 N N . LEU D 1 16 ? -23.227 22.548 -36.977 1.00 42.56 231 LEU D N 1
ATOM 1096 C CA . LEU D 1 16 ? -24.255 21.581 -36.603 1.00 40.61 231 LEU D CA 1
ATOM 1097 C C . LEU D 1 16 ? -23.662 20.194 -36.417 1.00 39.28 231 LEU D C 1
ATOM 1098 O O . LEU D 1 16 ? -24.076 19.477 -35.518 1.00 38.28 231 LEU D O 1
ATOM 1103 N N . LYS D 1 17 ? -22.768 19.789 -37.315 1.00 36.76 232 LYS D N 1
ATOM 1104 C CA . LYS D 1 17 ? -22.055 18.555 -37.193 1.00 35.57 232 LYS D CA 1
ATOM 1105 C C . LYS D 1 17 ? -21.252 18.508 -35.907 1.00 33.88 232 LYS D C 1
ATOM 1106 O O . LYS D 1 17 ? -21.319 17.526 -35.168 1.00 33.99 232 LYS D O 1
ATOM 1112 N N . GLN D 1 18 ? -20.493 19.553 -35.637 1.00 30.47 233 GLN D N 1
ATOM 1113 C CA . GLN D 1 18 ? -19.800 19.644 -34.403 1.00 30.50 233 GLN D CA 1
ATOM 1114 C C . GLN D 1 18 ? -20.736 19.515 -33.156 1.00 31.01 233 GLN D C 1
ATOM 1115 O O . GLN D 1 18 ? -20.435 18.827 -32.117 1.00 29.91 233 GLN D O 1
ATOM 1121 N N . MET D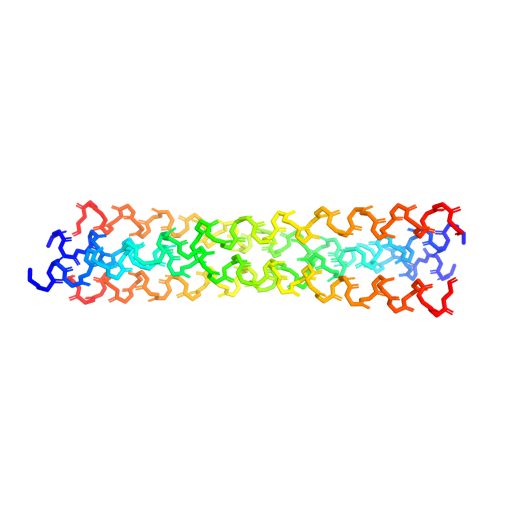 1 19 ? -21.825 20.255 -33.213 1.00 30.42 234 MET D N 1
ATOM 1122 C CA . MET D 1 19 ? -22.725 20.268 -32.095 1.00 29.93 234 MET D CA 1
ATOM 1123 C C . MET D 1 19 ? -23.356 18.909 -31.901 1.00 27.74 234 MET D C 1
ATOM 1124 O O . MET D 1 19 ? -23.601 18.521 -30.761 1.00 26.42 234 MET D O 1
ATOM 1129 N N . ASN D 1 20 ? -23.628 18.194 -33.001 1.00 28.46 235 ASN D N 1
ATOM 1130 C CA . ASN D 1 20 ? -24.209 16.880 -32.964 1.00 26.45 235 ASN D CA 1
ATOM 1131 C C . ASN D 1 20 ? -23.266 15.827 -32.278 1.00 26.20 235 ASN D C 1
ATOM 1132 O O . ASN D 1 20 ? -23.673 14.934 -31.480 1.00 22.64 235 ASN D O 1
ATOM 1137 N N . VAL D 1 21 ? -21.993 15.990 -32.554 1.00 25.79 236 VAL D N 1
ATOM 1138 C CA . VAL D 1 21 ? -20.928 15.254 -31.798 1.00 24.71 236 VAL D CA 1
ATOM 1139 C C . VAL D 1 21 ? -20.896 15.564 -30.324 1.00 25.13 236 VAL D C 1
ATOM 1140 O O . VAL D 1 21 ? -20.829 14.639 -29.471 1.00 23.96 236 VAL D O 1
ATOM 1144 N N . GLN D 1 22 ? -21.004 16.841 -29.982 1.00 25.04 237 GLN D N 1
ATOM 1145 C CA . GLN D 1 22 ? -21.015 17.231 -28.596 1.00 24.60 237 GLN D CA 1
ATOM 1146 C C . GLN D 1 22 ? -22.225 16.699 -27.828 1.00 26.11 237 GLN D C 1
ATOM 1147 O O . GLN D 1 22 ? -22.065 16.29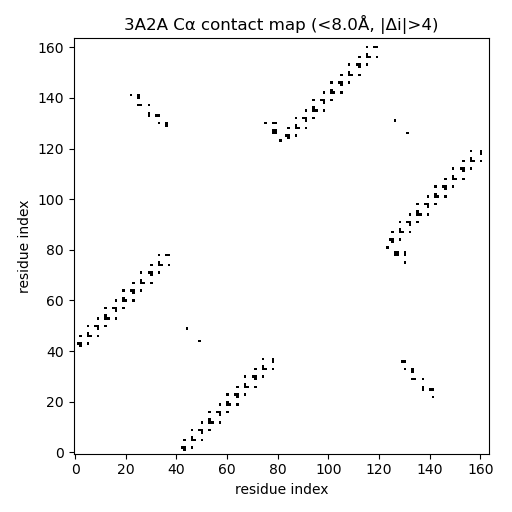3 -26.647 1.00 25.98 237 GLN D O 1
ATOM 1153 N N . LEU D 1 23 ? -23.412 16.785 -28.436 1.00 25.00 238 LEU D N 1
ATOM 1154 C CA . LEU D 1 23 ? -24.628 16.319 -27.804 1.00 23.97 238 LEU D CA 1
ATOM 1155 C C . LEU D 1 23 ? -24.605 14.790 -27.683 1.00 22.35 238 LEU D C 1
ATOM 1156 O O . LEU D 1 23 ? -25.013 14.236 -26.699 1.00 19.51 238 LEU D O 1
ATOM 1161 N N . ALA D 1 24 ? -24.124 14.104 -28.710 1.00 20.58 239 ALA D N 1
ATOM 1162 C CA . ALA D 1 24 ? -24.120 12.648 -28.671 1.00 22.76 239 ALA D CA 1
ATOM 1163 C C . ALA D 1 24 ? -23.168 12.200 -27.549 1.00 24.70 239 ALA D C 1
ATOM 1164 O O . ALA D 1 24 ? -23.468 11.225 -26.900 1.00 23.40 239 ALA D O 1
ATOM 1166 N N . ALA D 1 25 ? -22.093 12.945 -27.323 1.00 24.60 240 ALA D N 1
ATOM 1167 C CA . ALA D 1 25 ? -21.099 12.685 -26.270 1.00 25.28 240 ALA D CA 1
ATOM 1168 C C . ALA D 1 25 ? -21.694 12.859 -24.840 1.00 25.93 240 ALA D C 1
ATOM 1169 O O . ALA D 1 25 ? -21.595 11.952 -24.004 1.00 26.46 240 ALA D O 1
ATOM 1171 N N . LYS D 1 26 ? -22.433 13.937 -24.628 1.00 26.14 241 LYS D N 1
ATOM 1172 C CA . LYS D 1 26 ? -23.177 14.165 -23.387 1.00 24.59 241 LYS D CA 1
ATOM 1173 C C . LYS D 1 26 ? -24.253 13.069 -23.143 1.00 23.88 241 LYS D C 1
ATOM 1174 O O . LYS D 1 26 ? -24.399 12.606 -21.991 1.00 20.57 241 LYS D O 1
ATOM 1180 N N . ILE D 1 27 ? -24.974 12.657 -24.193 1.00 21.99 242 ILE D N 1
ATOM 1181 C CA . ILE D 1 27 ? -25.897 11.516 -24.099 1.00 22.66 242 ILE D CA 1
ATOM 1182 C C . ILE D 1 27 ? -25.193 10.246 -23.630 1.00 24.46 242 ILE D C 1
ATOM 1183 O O . ILE D 1 27 ? -25.659 9.549 -22.693 1.00 22.67 242 ILE D O 1
ATOM 1188 N N . GLN D 1 28 ? -24.085 9.893 -24.294 1.00 24.05 243 GLN D N 1
ATOM 1189 C CA . GLN D 1 28 ? -23.280 8.711 -23.836 1.00 27.13 243 GLN D CA 1
ATOM 1190 C C . GLN D 1 28 ? -22.851 8.765 -22.358 1.00 25.43 243 GLN D C 1
ATOM 1191 O O . GLN D 1 28 ? -22.929 7.740 -21.617 1.00 25.55 243 GLN D O 1
ATOM 1197 N N . HIS D 1 29 ? -22.384 9.924 -21.922 1.00 24.32 244 HIS D N 1
ATOM 1198 C CA . HIS D 1 29 ? -22.039 10.101 -20.526 1.00 26.15 244 HIS D CA 1
ATOM 1199 C C . HIS D 1 29 ? -23.253 9.940 -19.550 1.00 25.45 244 HIS D C 1
ATOM 1200 O O . HIS D 1 29 ? -23.124 9.318 -18.470 1.00 20.61 244 HIS D O 1
ATOM 1207 N N . LEU D 1 30 ? -24.397 10.560 -19.912 1.00 23.51 245 LEU D N 1
ATOM 1208 C CA . LEU D 1 30 ? -25.604 10.489 -19.117 1.00 23.36 245 LEU D CA 1
ATOM 1209 C C . LEU D 1 30 ? -26.187 9.066 -19.095 1.00 23.25 245 LEU D C 1
ATOM 1210 O O . LEU D 1 30 ? -26.562 8.568 -18.055 1.00 22.68 245 LEU D O 1
ATOM 1215 N N . GLU D 1 31 ? -26.188 8.370 -20.225 1.00 23.44 246 GLU D N 1
ATOM 1216 C CA . GLU D 1 31 ? -26.634 6.963 -20.275 1.00 25.32 246 GLU D CA 1
ATOM 1217 C C . GLU D 1 31 ? -25.793 6.054 -19.371 1.00 25.55 246 GLU D C 1
ATOM 1218 O O . GLU D 1 31 ? -26.342 5.160 -18.699 1.00 23.70 246 GLU D O 1
ATOM 1224 N N . PHE D 1 32 ? -24.465 6.278 -19.361 1.00 24.69 247 PHE D N 1
ATOM 1225 C CA . PHE D 1 32 ? -23.596 5.573 -18.400 1.00 25.10 247 PHE D CA 1
ATOM 1226 C C . PHE D 1 32 ? -23.866 5.916 -16.887 1.00 23.70 247 PHE D C 1
ATOM 1227 O O . PHE D 1 32 ? -23.920 5.027 -16.066 1.00 23.67 247 PHE D O 1
ATOM 1235 N N . SER D 1 33 ? -23.985 7.196 -16.552 1.00 22.03 248 SER D N 1
ATOM 1236 C CA . SER D 1 33 ? -24.291 7.633 -15.218 1.00 25.16 248 SER D CA 1
ATOM 1237 C C . SER D 1 33 ? -25.660 7.045 -14.797 1.00 25.13 248 SER D C 1
ATOM 1238 O O . SER D 1 33 ? -25.813 6.546 -13.685 1.00 25.96 248 SER D O 1
ATOM 1241 N N . CYS D 1 34 ? -26.628 7.005 -15.700 1.00 24.91 249 CYS D N 1
ATOM 1242 C CA . CYS D 1 34 ? -27.944 6.413 -15.416 1.00 27.26 249 CYS D CA 1
ATOM 1243 C C . CYS D 1 34 ? -27.878 4.917 -15.168 1.00 26.64 249 CYS D C 1
ATOM 1244 O O . CYS D 1 34 ? -28.584 4.365 -14.314 1.00 23.98 249 CYS D O 1
ATOM 1247 N N . SER D 1 35 ? -27.004 4.239 -15.885 1.00 26.28 250 SER D N 1
ATOM 1248 C CA . SER D 1 35 ? -27.036 2.842 -15.877 1.00 27.21 250 SER D CA 1
ATOM 1249 C C . SER D 1 35 ? -26.213 2.390 -14.669 1.00 26.58 250 SER D C 1
ATOM 1250 O O . SER D 1 35 ? -26.526 1.366 -14.071 1.00 26.44 250 SER D O 1
ATOM 1253 N N . GLU D 1 36 ? -25.224 3.191 -14.280 1.00 26.58 251 GLU D N 1
ATOM 1254 C CA . GLU D 1 36 ? -24.457 3.033 -13.023 1.00 25.87 251 GLU D CA 1
ATOM 1255 C C . GLU D 1 36 ? -25.471 3.113 -11.827 1.00 26.42 251 GLU D C 1
ATOM 1256 O O . GLU D 1 36 ? -25.398 2.323 -10.876 1.00 22.79 251 GLU D O 1
ATOM 1262 N N . LYS D 1 37 ? -26.362 4.094 -11.879 1.00 23.64 252 LYS D N 1
ATOM 1263 C CA . LYS D 1 37 ? -27.272 4.312 -10.768 1.00 24.09 252 LYS D CA 1
ATOM 1264 C C . LYS D 1 37 ? -28.330 3.208 -10.730 1.00 26.30 252 LYS D C 1
ATOM 1265 O O . LYS D 1 37 ? -28.758 2.799 -9.624 1.00 26.05 252 LYS D O 1
ATOM 1271 N N . GLU D 1 38 ? -28.805 2.790 -11.901 1.00 25.37 253 GLU D N 1
ATOM 1272 C CA . GLU D 1 38 ? -29.759 1.674 -11.944 1.00 28.56 253 GLU D CA 1
ATOM 1273 C C . GLU D 1 38 ? -29.162 0.392 -11.397 1.00 28.20 253 GLU D C 1
ATOM 1274 O O . GLU D 1 38 ? -29.804 -0.381 -10.704 1.00 29.41 253 GLU D O 1
ATOM 1280 N N . GLN D 1 39 ? -27.950 0.095 -11.799 1.00 30.14 254 GLN D N 1
ATOM 1281 C CA . GLN D 1 39 ? -27.244 -1.068 -11.295 1.00 31.12 254 GLN D CA 1
ATOM 1282 C C . GLN D 1 39 ? -27.106 -0.942 -9.734 1.00 29.15 254 GLN D C 1
ATOM 1283 O O . GLN D 1 39 ? -27.277 -1.954 -9.002 1.00 29.25 254 GLN D O 1
ATOM 1289 N N . GLU D 1 40 ? -26.779 0.238 -9.216 1.00 26.35 255 GLU D N 1
ATOM 1290 C CA . GLU D 1 40 ? -26.700 0.487 -7.793 1.00 26.86 255 GLU D CA 1
ATOM 1291 C C . GLU D 1 40 ? -28.100 0.299 -7.078 1.00 27.34 255 GLU D C 1
ATOM 1292 O O . GLU D 1 40 ? -28.188 -0.207 -5.975 1.00 25.94 255 GLU D O 1
ATOM 1298 N N . ILE D 1 41 ? -29.150 0.797 -7.686 1.00 24.47 256 ILE D N 1
ATOM 1299 C CA . ILE D 1 41 ? -30.502 0.540 -7.158 1.00 24.92 256 ILE D CA 1
ATOM 1300 C C . ILE D 1 41 ? -30.814 -0.936 -7.057 1.00 24.78 256 ILE D C 1
ATOM 1301 O O . ILE D 1 41 ? -31.386 -1.340 -6.067 1.00 23.70 256 ILE D O 1
ATOM 1306 N N . GLU D 1 42 ? -30.419 -1.726 -8.056 1.00 26.89 257 GLU D N 1
ATOM 1307 C CA . GLU D 1 42 ? -30.597 -3.210 -7.993 1.00 29.75 257 GLU D CA 1
ATOM 1308 C C . GLU D 1 42 ? -29.843 -3.841 -6.825 1.00 30.03 257 GLU D C 1
ATOM 1309 O O . GLU D 1 42 ? -30.312 -4.795 -6.179 1.00 28.95 257 GLU D O 1
ATOM 1315 N N . ARG D 1 43 ? -28.641 -3.325 -6.562 1.00 28.78 258 ARG D N 1
ATOM 1316 C CA . ARG D 1 43 ? -27.851 -3.773 -5.497 1.00 29.02 258 ARG D CA 1
ATOM 1317 C C . ARG D 1 43 ? -28.417 -3.424 -4.134 1.00 27.74 258 ARG D C 1
ATOM 1318 O O . ARG D 1 43 ? -28.444 -4.283 -3.211 1.00 27.44 258 ARG D O 1
ATOM 1326 N N . LEU D 1 44 ? -28.894 -2.187 -3.972 1.00 26.94 259 LEU D N 1
ATOM 1327 C CA . LEU D 1 44 ? -29.518 -1.740 -2.694 1.00 24.28 259 LEU D CA 1
ATOM 1328 C C . LEU D 1 44 ? -30.829 -2.480 -2.410 1.00 26.58 259 LEU D C 1
ATOM 1329 O O . LEU D 1 44 ? -31.172 -2.810 -1.230 1.00 25.84 259 LEU D O 1
ATOM 1334 N N . ASN D 1 45 ? -31.638 -2.643 -3.463 1.00 26.88 260 ASN D N 1
ATOM 1335 C CA . ASN D 1 45 ? -32.829 -3.467 -3.346 1.00 27.43 260 ASN D CA 1
ATOM 1336 C C . ASN D 1 45 ? -32.545 -4.945 -2.885 1.00 29.77 260 ASN D C 1
ATOM 1337 O O . ASN D 1 45 ? -33.216 -5.456 -1.981 1.00 29.19 260 ASN D O 1
ATOM 1342 N N . LYS D 1 46 ? -31.526 -5.578 -3.465 1.00 29.82 261 LYS D N 1
ATOM 1343 C CA . LYS D 1 46 ? -31.114 -6.952 -3.117 1.00 32.35 261 LYS D CA 1
ATOM 1344 C C . LYS D 1 46 ? -30.598 -7.072 -1.719 1.00 33.36 261 LYS D C 1
ATOM 1345 O O . LYS D 1 46 ? -31.009 -7.958 -0.937 1.00 30.43 261 LYS D O 1
ATOM 1351 N N . LEU D 1 47 ? -29.765 -6.110 -1.363 1.00 33.06 262 LEU D N 1
ATOM 1352 C CA . LEU D 1 47 ? -29.347 -5.933 0.005 1.00 34.31 262 LEU D CA 1
ATOM 1353 C C . LEU D 1 47 ? -30.468 -5.753 1.047 1.00 35.11 262 LEU D C 1
ATOM 1354 O O . LEU D 1 47 ? -30.467 -6.306 2.168 1.00 35.01 262 LEU D O 1
ATOM 1359 N N . LEU D 1 48 ? -31.449 -4.959 0.695 1.00 35.38 263 LEU D N 1
ATOM 1360 C CA . LEU D 1 48 ? -32.521 -4.609 1.596 1.00 37.98 263 LEU D CA 1
ATOM 1361 C C . LEU D 1 48 ? -33.535 -5.768 1.726 1.00 40.48 263 LEU D C 1
ATOM 1362 O O . LEU D 1 48 ? -34.066 -6.047 2.816 1.00 40.77 263 LEU D O 1
ATOM 1367 N N . ARG D 1 49 ? -33.880 -6.358 0.594 1.00 41.82 264 ARG D N 1
ATOM 1368 C CA . ARG D 1 49 ? -34.850 -7.429 0.608 1.00 45.06 264 ARG D CA 1
ATOM 1369 C C . ARG D 1 49 ? -34.293 -8.728 1.244 1.00 46.54 264 ARG D C 1
ATOM 1370 O O . ARG D 1 49 ? -35.042 -9.520 1.843 1.00 47.07 264 ARG D O 1
ATOM 1378 N N . GLN D 1 50 ? -32.987 -8.893 1.123 1.00 48.14 265 GLN D N 1
ATOM 1379 C CA . GLN D 1 50 ? -32.211 -10.061 1.569 1.00 52.41 265 GLN D CA 1
ATOM 1380 C C . GLN D 1 50 ? -31.568 -9.866 3.003 1.00 53.32 265 GLN D C 1
ATOM 1381 O O . GLN D 1 50 ? -31.191 -10.855 3.652 1.00 53.46 265 GLN D O 1
ATOM 1387 N N . HIS D 1 51 ? -31.456 -8.607 3.467 1.00 54.49 266 HIS D N 1
ATOM 1388 C CA . HIS D 1 51 ? -31.305 -8.204 4.906 1.00 55.13 266 HIS D CA 1
ATOM 1389 C C . HIS D 1 51 ? -32.018 -6.889 5.278 1.00 55.59 266 HIS D C 1
ATOM 1390 O O . HIS D 1 51 ? -32.827 -6.858 6.245 1.00 56.66 266 HIS D O 1
#

Organism: Homo sapiens (NCBI:txid9606)

Solvent-accessible surface area: 11813 Å² total; per-residue (Å²): 185,106,50,111,166,31,91,82,110,9,92,108,29,41,60,88,11,115,40,14,62,50,9,8,71,18,44,66,92,17,14,96,75,0,27,105,13,40,177,132,133,250,71,55,87,154,15,106,105,82,26,107,92,19,45,60,87,19,120,122,18,70,135,23,10,63,86,39,62,131,60,7,104,119,0,15,127,64,4,137,114,129,188,108,51,109,166,30,93,82,111,9,93,110,29,40,58,87,11,119,109,14,60,138,21,8,70,74,49,65,107,63,12,97,157,21,28,106,87,40,181,138,188,235,73,54,4,133,15,74,0,80,15,6,41,19,24,10,90,18,70,64,18,69,54,18,11,62,64,42,62,132,61,7,104,120,0,34,125,64,40,193,114,138

GO terms:
  GO:0016020 membrane (C, IDA)
  GO:0010043 response to zinc ion (P, IDA)
  GO:0030171 voltage-gated proton channel activity (F, IDA)
  GO:0036126 sperm flagellum (C, IDA)
  GO:0005886 plasma membrane (C, IDA)
  GO:0030670 phagocytic vesicle membrane (C, IDA)
  GO:0042803 protein homodimerization activity (F, IDA)
  GO:1902600 proton transmembrane transport (P, IDA)
  GO:1903426 regulation of reactive oxygen species biosynthetic process (P, IDA)
  GO:0060046 regulation of acrosome reaction (P, IDA)
  GO:0071467 cellular response to pH (P, IDA)
  GO:0071294 cellular response to zinc ion (P, IDA)
  GO:0030171 voltage-gated proton channel activity (F, IMP)
  GO:0051453 regulation of intracellular pH (P, IMP)
  GO:0022843 voltage-gated monoatomic cation channel activity (F, EXP)
  GO:0035579 specific granule membrane (C, TAS)
  GO:0045454 cell redox homeostasis (P, TAS)
  GO:0005886 plasma membrane (C, TAS)
  GO:0030667 secretory granule membrane (C, TAS)
  GO:0030670 phagocytic vesicle membrane (C, TAS)

Secondary structure (DSSP, 8-state):
-HHHHHHHHHHHHHHHHHHHHHHHHHHHHHHHHHHHHHHH-/-HHHHHHHHHHHHHHHHHHHHHHHHHHHHHHHHHHHHHHH-/-HHHHHHHHHHHHHHHHHHHHHHHHHHHHHHHHHHHHHHH-/-HHHHHHHHHHHHHHHHHHHHHHHHHHHHHHHHHHHHHHH-

Radius of gyration: 20.56 Å; Cα contacts (8 Å, |Δi|>4): 127; chains: 4; bounding box: 34×39×58 Å

B-factor: mean 34.95, std 12.25, range [17.5, 79.11]

Foldseek 3Di:
DVVVVVVVVVVVVVVVVVVVVVVVVVVVVVVVVVVVVVVVD/DVVVVVVVVVVVVVVVVVVVVVVVVVVVVVVVVVVCVVVVD/DVVVVVVVVVVVVVVVVVVVVVVVVVVVVVVVVVVVVVVVD/DVVVVVVVVVVVVVVVVVVVVVVVVVVVVVVVVVVCVVVVD